Protein AF-A0A6N9D5P0-F1 (afdb_monomer)

Structure (mmCIF, N/CA/C/O backbone):
data_AF-A0A6N9D5P0-F1
#
_entry.id   AF-A0A6N9D5P0-F1
#
loop_
_atom_site.group_PDB
_atom_site.id
_atom_site.type_symbol
_atom_site.label_atom_id
_atom_site.label_alt_id
_atom_site.label_comp_id
_atom_site.label_asym_id
_atom_site.label_entity_id
_atom_site.label_seq_id
_atom_site.pdbx_PDB_ins_code
_atom_site.Cartn_x
_atom_site.Cartn_y
_atom_site.Cartn_z
_atom_site.occupancy
_atom_site.B_iso_or_equiv
_atom_site.auth_seq_id
_atom_site.auth_comp_id
_atom_site.auth_asym_id
_atom_site.auth_atom_id
_atom_site.pdbx_PDB_model_num
ATOM 1 N N . MET A 1 1 ? -10.950 -8.217 -14.814 1.00 35.88 1 MET A N 1
ATOM 2 C CA . MET A 1 1 ? -9.699 -8.219 -14.017 1.00 35.88 1 MET A CA 1
ATOM 3 C C . MET A 1 1 ? -10.069 -8.417 -12.557 1.00 35.88 1 MET A C 1
ATOM 5 O O . MET A 1 1 ? -10.963 -7.719 -12.103 1.00 35.88 1 MET A O 1
ATOM 9 N N . LYS A 1 2 ? -9.447 -9.357 -11.831 1.00 40.62 2 LYS A N 1
ATOM 10 C CA . LYS A 1 2 ? -9.648 -9.465 -10.375 1.00 40.62 2 LYS A CA 1
ATOM 11 C C . LYS A 1 2 ? -8.934 -8.283 -9.709 1.00 40.62 2 LYS A C 1
ATOM 13 O O . LYS A 1 2 ? -7.711 -8.302 -9.600 1.00 40.62 2 LYS A O 1
ATOM 18 N N . SER A 1 3 ? -9.686 -7.248 -9.340 1.00 51.69 3 SER A N 1
ATOM 19 C CA . SER A 1 3 ? -9.206 -6.036 -8.652 1.00 51.69 3 SER A CA 1
ATOM 20 C C . SER A 1 3 ? -8.626 -6.316 -7.258 1.00 51.69 3 SER A C 1
ATOM 22 O O . SER A 1 3 ? -7.893 -5.494 -6.725 1.00 51.69 3 SER A O 1
ATOM 24 N N . GLU A 1 4 ? -8.870 -7.507 -6.711 1.00 59.78 4 GLU A N 1
ATOM 25 C CA . GLU A 1 4 ? -8.494 -7.960 -5.361 1.00 59.78 4 GLU A CA 1
ATOM 26 C C . GLU A 1 4 ? -6.979 -8.078 -5.096 1.00 59.78 4 GLU A C 1
ATOM 28 O O . GLU A 1 4 ? -6.575 -8.457 -4.001 1.00 59.78 4 GLU A O 1
ATOM 33 N N . ARG A 1 5 ? -6.118 -7.808 -6.087 1.00 70.38 5 ARG A N 1
ATOM 34 C CA . ARG A 1 5 ? -4.656 -7.964 -5.955 1.00 70.38 5 ARG A CA 1
ATOM 35 C C . ARG A 1 5 ? -3.905 -6.656 -5.744 1.00 70.38 5 ARG A C 1
ATOM 37 O O . ARG A 1 5 ? -2.774 -6.691 -5.262 1.00 70.38 5 ARG A O 1
ATOM 44 N N . TYR A 1 6 ? -4.501 -5.523 -6.103 1.00 86.69 6 TYR A N 1
ATOM 45 C CA . TYR A 1 6 ? -3.844 -4.227 -5.981 1.00 86.69 6 TYR A CA 1
ATOM 46 C C . TYR A 1 6 ? -4.177 -3.605 -4.635 1.00 86.69 6 TYR A C 1
ATOM 48 O O . TYR A 1 6 ? -5.339 -3.456 -4.274 1.00 86.69 6 TYR A O 1
ATOM 56 N N . HIS A 1 7 ? -3.139 -3.254 -3.894 1.00 91.06 7 HIS A N 1
ATOM 57 C CA . HIS A 1 7 ? -3.255 -2.642 -2.585 1.00 91.06 7 HIS A CA 1
ATOM 58 C C . HIS A 1 7 ? -2.065 -1.715 -2.358 1.00 91.06 7 HIS A C 1
ATOM 60 O O . HIS A 1 7 ? -1.028 -1.833 -3.017 1.00 91.06 7 HIS A O 1
ATOM 66 N N . ILE A 1 8 ? -2.236 -0.804 -1.407 1.00 94.19 8 ILE A N 1
ATOM 67 C CA . ILE A 1 8 ? -1.172 0.037 -0.872 1.00 94.19 8 ILE A CA 1
ATOM 68 C C . ILE A 1 8 ? -0.965 -0.425 0.562 1.00 94.19 8 ILE A C 1
ATOM 70 O O . ILE A 1 8 ? -1.874 -0.344 1.389 1.00 94.19 8 ILE A O 1
ATOM 74 N N . THR A 1 9 ? 0.222 -0.940 0.856 1.00 94.56 9 THR A N 1
ATOM 75 C CA . THR A 1 9 ? 0.546 -1.412 2.203 1.00 94.56 9 THR A CA 1
ATOM 76 C C . THR A 1 9 ? 1.024 -0.245 3.050 1.00 94.56 9 THR A C 1
ATOM 78 O O . THR A 1 9 ? 2.163 0.189 2.901 1.00 94.56 9 THR A O 1
ATOM 81 N N . PHE A 1 10 ? 0.181 0.238 3.963 1.00 95.81 10 PHE A N 1
ATOM 82 C CA . PHE A 1 10 ? 0.579 1.245 4.955 1.00 95.81 10 PHE A CA 1
ATOM 83 C C . PHE A 1 10 ? 1.490 0.655 6.034 1.00 95.81 10 PHE A C 1
ATOM 85 O O . PHE A 1 10 ? 2.496 1.256 6.402 1.00 95.81 10 PHE A O 1
ATOM 92 N N . ARG A 1 11 ? 1.165 -0.556 6.503 1.00 95.50 11 ARG A N 1
ATOM 93 C CA . ARG A 1 11 ? 1.957 -1.301 7.480 1.00 95.50 11 ARG A CA 1
ATOM 94 C C . ARG A 1 11 ? 1.768 -2.797 7.274 1.00 95.50 11 ARG A C 1
ATOM 96 O O . ARG A 1 11 ? 0.647 -3.274 7.150 1.00 95.50 11 ARG A O 1
ATOM 103 N N . TYR A 1 12 ? 2.881 -3.521 7.242 1.00 94.06 12 TYR A N 1
ATOM 104 C CA . TYR A 1 12 ? 2.886 -4.970 7.394 1.00 94.06 12 TYR A CA 1
ATOM 105 C C . TYR A 1 12 ? 3.126 -5.307 8.864 1.00 94.06 12 TYR A C 1
ATOM 107 O O . TYR A 1 12 ? 4.040 -4.742 9.480 1.00 94.06 12 TYR A O 1
ATOM 115 N N . PHE A 1 13 ? 2.304 -6.205 9.387 1.00 92.38 13 PHE A N 1
ATOM 116 C CA . PHE A 1 13 ? 2.451 -6.821 10.695 1.00 92.38 13 PHE A CA 1
ATOM 117 C C . PHE A 1 13 ? 2.834 -8.286 10.464 1.00 92.38 13 PHE A C 1
ATOM 119 O O . PHE A 1 13 ? 2.289 -8.912 9.554 1.00 92.38 13 PHE A O 1
ATOM 126 N N . ASP A 1 14 ? 3.792 -8.797 11.238 1.00 91.00 14 ASP A N 1
ATOM 127 C CA . ASP A 1 14 ? 4.122 -10.225 11.253 1.00 91.00 14 ASP A CA 1
ATOM 128 C C . ASP A 1 14 ? 2.965 -11.031 11.885 1.00 91.00 14 ASP A C 1
ATOM 130 O O . ASP A 1 14 ? 1.837 -10.546 11.998 1.00 91.00 14 ASP A O 1
ATOM 134 N N . GLU A 1 15 ? 3.214 -12.275 12.285 1.00 90.88 15 GLU A N 1
ATOM 135 C CA . GLU A 1 15 ? 2.228 -13.054 13.033 1.00 90.88 15 GLU A CA 1
ATOM 136 C C . GLU A 1 15 ? 1.865 -12.343 14.343 1.00 90.88 15 GLU A C 1
ATOM 138 O O . GLU A 1 15 ? 2.738 -11.989 15.134 1.00 90.88 15 GLU A O 1
ATOM 143 N N . LEU A 1 16 ? 0.565 -12.120 14.547 1.00 90.88 16 LEU A N 1
ATOM 144 C CA . LEU A 1 16 ? 0.022 -11.441 15.719 1.00 90.88 16 LEU A CA 1
ATOM 145 C C . LEU A 1 16 ? -0.638 -12.454 16.648 1.00 90.88 16 LEU A C 1
ATOM 147 O O . LEU A 1 16 ? -1.420 -13.300 16.205 1.00 90.88 16 LEU A O 1
ATOM 151 N N . ASN A 1 17 ? -0.402 -12.318 17.949 1.00 90.88 17 ASN A N 1
ATOM 152 C CA . ASN A 1 17 ? -1.243 -12.962 18.952 1.00 90.88 17 ASN A CA 1
ATOM 153 C C . ASN A 1 17 ? -2.561 -12.184 19.159 1.00 90.88 17 ASN A C 1
ATOM 155 O O . AS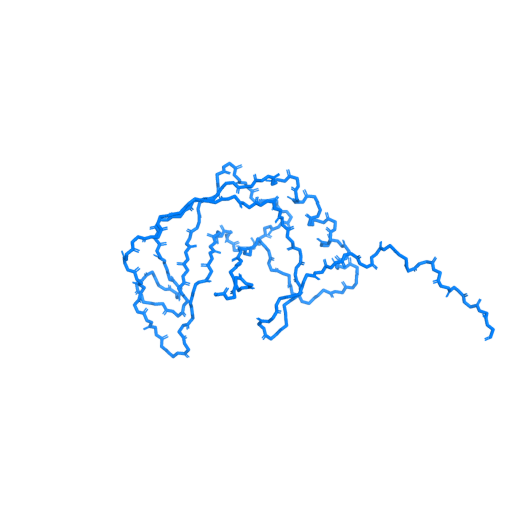N A 1 17 ? -2.767 -11.098 18.616 1.00 90.88 17 ASN A O 1
ATOM 159 N N . ALA A 1 18 ? -3.477 -12.732 19.964 1.00 85.25 18 ALA A N 1
ATOM 160 C CA . ALA A 1 18 ? -4.801 -12.138 20.167 1.00 85.25 18 ALA A CA 1
ATOM 161 C C . ALA A 1 18 ? -4.772 -10.720 20.778 1.00 85.25 18 ALA A C 1
ATOM 163 O O . ALA A 1 18 ? -5.568 -9.870 20.381 1.00 85.25 18 ALA A O 1
ATOM 164 N N . GLY A 1 19 ? -3.856 -10.448 21.714 1.00 88.00 19 GLY A N 1
ATOM 165 C CA . GLY A 1 19 ? -3.724 -9.124 22.331 1.00 88.00 19 GLY A CA 1
ATOM 166 C C . GLY A 1 19 ? -3.158 -8.085 21.360 1.00 88.00 19 GLY A C 1
ATOM 167 O O . GLY A 1 19 ? -3.647 -6.956 21.280 1.00 88.00 19 GLY A O 1
ATOM 168 N N . GLU A 1 20 ? -2.173 -8.486 20.558 1.00 92.69 20 GLU A N 1
ATOM 169 C CA . GLU A 1 20 ? -1.603 -7.633 19.512 1.00 92.69 20 GLU A CA 1
ATOM 170 C C . GLU A 1 20 ? -2.622 -7.345 18.406 1.00 92.69 20 GLU A C 1
ATOM 172 O O . GLU A 1 20 ? -2.732 -6.206 17.956 1.00 92.69 20 GLU A O 1
ATOM 177 N N . LEU A 1 21 ? -3.423 -8.342 18.013 1.00 92.19 21 LEU A N 1
ATOM 178 C CA . LEU A 1 21 ? -4.484 -8.169 17.023 1.00 92.19 21 LEU A CA 1
ATOM 179 C C . LEU A 1 21 ? -5.503 -7.109 17.459 1.00 92.19 21 LEU A C 1
ATOM 181 O O . LEU A 1 21 ? -5.855 -6.252 16.652 1.00 92.19 21 LEU A O 1
ATOM 185 N N . SER A 1 22 ? -5.932 -7.130 18.725 1.00 89.88 22 SER A N 1
ATOM 186 C CA . SER A 1 22 ? -6.830 -6.100 19.269 1.00 89.88 22 SER A CA 1
ATOM 187 C C . SER A 1 22 ? -6.213 -4.705 19.160 1.00 89.88 22 SER A C 1
ATOM 189 O O . SER A 1 22 ? -6.866 -3.771 18.714 1.00 89.88 22 SER A O 1
ATOM 191 N N . THR A 1 23 ? -4.926 -4.576 19.486 1.00 92.62 23 THR A N 1
ATOM 192 C CA . THR A 1 23 ? -4.213 -3.291 19.404 1.00 92.62 23 THR A CA 1
ATOM 193 C C . THR A 1 23 ? -4.134 -2.777 17.962 1.00 92.62 23 THR A C 1
ATOM 195 O O . THR A 1 23 ? -4.266 -1.580 17.707 1.00 92.62 23 THR A O 1
ATOM 198 N N . VAL A 1 24 ? -3.925 -3.676 16.996 1.00 94.06 24 VAL A N 1
ATOM 199 C CA . VAL A 1 24 ? -3.865 -3.331 15.568 1.00 94.06 24 VAL A CA 1
ATOM 200 C C . VAL A 1 24 ? -5.242 -2.958 15.011 1.00 94.06 24 VAL A C 1
ATOM 202 O O . VAL A 1 24 ? -5.319 -2.084 14.143 1.00 94.06 24 VAL A O 1
ATOM 205 N N . LEU A 1 25 ? -6.321 -3.568 15.505 1.00 92.69 25 LEU A N 1
ATOM 206 C CA . LEU A 1 25 ? -7.690 -3.178 15.155 1.00 92.69 25 LEU A CA 1
ATOM 207 C C . LEU A 1 25 ? -7.973 -1.741 15.603 1.00 92.69 25 LEU A C 1
ATOM 209 O O . LEU A 1 25 ? -8.253 -0.903 14.747 1.00 92.69 25 LEU A O 1
ATOM 213 N N . ASP A 1 26 ? -7.746 -1.419 16.879 1.00 92.00 26 ASP A N 1
ATOM 214 C CA . ASP A 1 26 ? -7.923 -0.059 17.411 1.00 92.00 26 ASP A CA 1
ATOM 215 C C . ASP A 1 26 ? -7.075 0.973 16.647 1.00 92.00 26 ASP A C 1
ATOM 217 O O . ASP A 1 26 ? -7.499 2.100 16.375 1.00 92.00 26 ASP A O 1
ATOM 221 N N . LEU A 1 27 ? -5.842 0.601 16.283 1.00 93.88 27 LEU A N 1
ATOM 222 C CA . LEU A 1 27 ? -4.967 1.449 15.47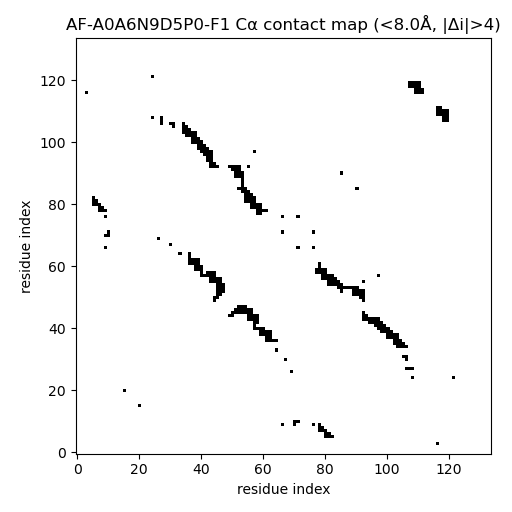6 1.00 93.88 27 LEU A CA 1
ATOM 223 C C . LEU A 1 27 ? -5.527 1.669 14.064 1.00 93.88 27 LEU A C 1
ATOM 225 O O . LEU A 1 27 ? -5.417 2.771 13.529 1.00 93.88 27 LEU A O 1
ATOM 229 N N . THR A 1 28 ? -6.133 0.644 13.463 1.00 94.12 28 THR A N 1
ATOM 230 C CA . THR A 1 28 ? -6.758 0.731 12.136 1.00 94.12 28 THR A CA 1
ATOM 231 C C . THR A 1 28 ? -7.958 1.674 12.161 1.00 94.12 28 THR A C 1
ATOM 233 O O . THR A 1 28 ? -8.092 2.501 11.259 1.00 94.12 28 THR A O 1
ATOM 236 N N . GLU A 1 29 ? -8.785 1.611 13.206 1.00 92.62 29 GLU A N 1
ATOM 237 C CA . GLU A 1 29 ? -9.915 2.528 13.392 1.00 92.62 29 GLU A CA 1
ATOM 238 C C . GLU A 1 29 ? -9.454 3.976 13.558 1.00 92.62 29 GLU A C 1
ATOM 240 O O . GLU A 1 29 ? -9.939 4.873 12.871 1.00 92.62 29 GLU A O 1
ATOM 245 N N . LYS A 1 30 ? -8.450 4.216 14.410 1.00 93.12 30 LYS A N 1
ATOM 246 C CA . LYS A 1 30 ? -7.868 5.557 14.581 1.00 93.12 30 LYS A CA 1
ATOM 247 C C . LYS A 1 30 ? -7.276 6.085 13.281 1.00 93.12 30 LYS A C 1
ATOM 249 O O . LYS A 1 30 ? -7.446 7.262 12.964 1.00 93.12 30 LYS A O 1
ATOM 254 N N . PHE A 1 31 ? -6.596 5.223 12.526 1.00 94.81 31 PHE A N 1
ATOM 255 C CA . PHE A 1 31 ? -6.000 5.581 11.245 1.00 94.81 31 PHE A CA 1
ATOM 256 C C . PHE A 1 31 ? -7.053 5.940 10.189 1.00 94.81 31 PHE A C 1
ATOM 258 O O . PHE A 1 31 ? -6.793 6.801 9.350 1.00 94.81 31 PHE A O 1
ATOM 265 N N . ALA A 1 32 ? -8.256 5.360 10.261 1.00 94.38 32 ALA A N 1
ATOM 266 C CA . ALA A 1 32 ? -9.351 5.677 9.346 1.00 94.38 32 ALA A CA 1
ATOM 267 C C . ALA A 1 32 ? -9.763 7.160 9.372 1.00 94.38 32 ALA A C 1
ATOM 269 O O . ALA A 1 32 ? -10.233 7.665 8.359 1.00 94.38 32 ALA A O 1
ATOM 270 N N . ASN A 1 33 ? -9.496 7.887 10.463 1.00 93.81 33 ASN A N 1
ATOM 271 C CA . ASN A 1 33 ? -9.767 9.327 10.563 1.00 93.81 33 ASN A CA 1
ATOM 272 C C . ASN A 1 33 ? -8.892 10.202 9.644 1.00 93.81 33 ASN A C 1
ATOM 274 O O . ASN A 1 33 ? -9.165 11.389 9.503 1.00 93.81 33 ASN A O 1
ATOM 278 N N . GLN A 1 34 ? -7.833 9.653 9.039 1.00 94.50 34 GLN A N 1
ATOM 279 C CA . GLN A 1 34 ? -7.002 10.371 8.059 1.00 94.50 34 GLN A CA 1
ATOM 280 C C . GLN A 1 34 ? -7.489 10.214 6.615 1.00 94.50 34 GLN A C 1
ATOM 282 O O . GLN A 1 34 ? -6.816 10.654 5.685 1.00 94.50 34 GLN A O 1
ATOM 287 N N . PHE A 1 35 ? -8.621 9.543 6.419 1.00 95.06 35 PHE A N 1
ATOM 288 C CA . PHE A 1 35 ? -9.211 9.299 5.114 1.00 95.06 35 PHE A CA 1
ATOM 289 C C . PHE A 1 35 ? -10.433 10.212 4.928 1.00 95.06 35 PHE A C 1
ATOM 291 O O . PHE A 1 35 ? -11.098 10.548 5.910 1.00 95.06 35 PHE A O 1
ATOM 298 N N . PRO A 1 36 ? -10.750 10.627 3.690 1.00 96.50 36 PRO A N 1
ATOM 299 C CA . PRO A 1 36 ? -10.185 10.160 2.420 1.00 96.50 36 PRO A CA 1
ATOM 300 C C . PRO A 1 36 ? -8.781 10.705 2.097 1.00 96.50 36 PRO A C 1
ATOM 302 O O . PRO A 1 36 ? -8.455 11.837 2.437 1.00 96.50 36 PRO A O 1
ATOM 305 N N . ILE A 1 37 ? -7.965 9.919 1.378 1.00 96.94 37 ILE A N 1
ATOM 306 C CA . ILE A 1 37 ? -6.627 10.330 0.902 1.00 96.94 37 ILE A CA 1
ATOM 307 C C . ILE A 1 37 ? -6.624 10.420 -0.620 1.00 96.94 37 ILE A C 1
ATOM 309 O O . ILE A 1 37 ? -6.871 9.428 -1.315 1.00 96.94 37 ILE A O 1
ATOM 313 N N . ARG A 1 38 ? -6.275 11.590 -1.158 1.00 97.44 38 ARG A N 1
ATOM 314 C CA . ARG A 1 38 ? -6.087 11.770 -2.599 1.00 97.44 38 ARG A CA 1
ATOM 315 C C . ARG A 1 38 ? -4.710 11.261 -3.019 1.00 97.44 38 ARG A C 1
ATOM 317 O O . ARG A 1 38 ? -3.692 11.593 -2.419 1.00 97.44 38 ARG A O 1
ATOM 324 N N . CYS A 1 39 ? -4.699 10.440 -4.061 1.00 96.75 39 CYS A N 1
ATOM 325 C CA . CYS A 1 39 ? -3.510 9.786 -4.583 1.00 96.75 39 CYS A CA 1
ATOM 326 C C . CYS A 1 39 ? -3.270 10.191 -6.033 1.00 96.75 39 CYS A C 1
ATOM 328 O O . CYS A 1 39 ? -4.210 10.246 -6.830 1.00 96.75 39 CYS A O 1
ATOM 330 N N . GLN A 1 40 ? -2.003 10.379 -6.388 1.00 96.44 40 GLN A N 1
ATOM 331 C CA . GLN A 1 40 ? -1.557 10.620 -7.755 1.00 96.44 40 GLN A CA 1
ATOM 332 C C . GLN A 1 40 ? -0.415 9.681 -8.137 1.00 96.44 40 GLN A C 1
ATOM 334 O O . GLN A 1 40 ? 0.386 9.271 -7.296 1.00 96.44 40 GLN A O 1
ATOM 339 N N . THR A 1 41 ? -0.317 9.356 -9.422 1.00 94.56 41 THR A N 1
ATOM 340 C CA . THR A 1 41 ? 0.812 8.614 -9.991 1.00 94.56 41 THR A CA 1
ATOM 341 C C . THR A 1 41 ? 1.028 8.964 -11.459 1.00 94.56 41 THR A C 1
ATOM 343 O O . THR A 1 41 ? 0.123 9.492 -12.108 1.00 94.56 41 THR A O 1
ATOM 346 N N . ASN A 1 42 ? 2.241 8.725 -11.963 1.00 93.00 42 ASN A N 1
ATOM 347 C CA . ASN A 1 42 ? 2.660 9.118 -13.308 1.00 93.00 42 ASN A CA 1
ATOM 348 C C . ASN A 1 42 ? 3.566 8.106 -14.032 1.00 93.00 42 ASN A C 1
ATOM 350 O O . ASN A 1 42 ? 3.570 8.095 -15.262 1.00 93.00 42 ASN A O 1
ATOM 354 N N . MET A 1 43 ? 4.318 7.253 -13.331 1.00 94.19 43 MET A N 1
ATOM 355 C CA . MET A 1 43 ? 5.285 6.345 -13.958 1.00 94.19 43 MET A CA 1
ATOM 356 C C . MET A 1 43 ? 5.414 5.008 -13.235 1.00 94.19 43 MET A C 1
ATOM 358 O O . MET A 1 43 ? 5.159 4.892 -12.037 1.00 94.19 43 MET A O 1
ATOM 362 N N . TYR A 1 44 ? 5.872 4.000 -13.971 1.00 95.81 44 TYR A N 1
ATOM 363 C CA . TYR A 1 44 ? 6.337 2.756 -13.376 1.00 95.81 44 TYR A CA 1
ATOM 364 C C . TYR A 1 44 ? 7.732 2.937 -12.778 1.00 95.81 44 TYR A C 1
ATOM 366 O O . TYR A 1 44 ? 8.550 3.724 -13.248 1.00 95.81 44 TYR A O 1
ATOM 374 N N . SER A 1 45 ? 8.020 2.151 -11.751 1.00 95.69 45 SER A N 1
ATOM 375 C CA . SER A 1 45 ? 9.356 1.982 -11.195 1.00 95.69 45 SER A CA 1
ATOM 376 C C . SER A 1 45 ? 9.582 0.508 -10.872 1.00 95.69 45 SER A C 1
ATOM 378 O O . SER A 1 45 ? 8.751 -0.360 -11.167 1.00 95.69 45 SER A O 1
ATOM 380 N N . GLY A 1 46 ? 10.728 0.196 -10.282 1.00 95.19 46 GLY A N 1
ATOM 381 C CA . GLY A 1 46 ? 11.127 -1.175 -10.058 1.00 95.19 46 GLY A CA 1
ATOM 382 C C . GLY A 1 46 ? 12.021 -1.384 -8.851 1.00 95.19 46 GLY A C 1
ATOM 383 O O . GLY A 1 46 ? 12.800 -0.518 -8.460 1.00 95.19 46 GLY A O 1
ATOM 384 N N . PHE A 1 47 ? 11.930 -2.589 -8.290 1.00 93.00 47 PHE A N 1
ATOM 385 C CA . PHE A 1 47 ? 12.824 -3.082 -7.248 1.00 93.00 47 PHE A CA 1
ATOM 386 C C . PHE A 1 47 ? 13.553 -4.358 -7.715 1.00 93.00 47 PHE A C 1
ATOM 388 O O . PHE A 1 47 ? 12.917 -5.265 -8.266 1.00 93.00 47 PHE A O 1
ATOM 395 N N . PRO A 1 48 ? 14.880 -4.488 -7.513 1.00 90.38 48 PRO A N 1
ATOM 396 C CA . PRO A 1 48 ? 15.760 -3.566 -6.785 1.00 90.38 48 PRO A CA 1
ATOM 397 C C . PRO A 1 48 ? 16.285 -2.379 -7.614 1.00 90.38 48 PRO A C 1
ATOM 399 O O . PRO A 1 48 ? 17.047 -1.579 -7.092 1.00 90.38 48 PRO A O 1
ATOM 402 N N . SER A 1 49 ? 15.931 -2.269 -8.897 1.00 93.25 49 SER A N 1
ATOM 403 C CA . SER A 1 49 ? 16.353 -1.166 -9.769 1.00 93.25 49 SER A CA 1
ATOM 404 C C . SER A 1 49 ? 15.166 -0.640 -10.568 1.00 93.25 49 SER A C 1
ATOM 406 O O . SER A 1 49 ? 14.324 -1.424 -11.005 1.00 93.25 49 SER A O 1
ATOM 408 N N . SER A 1 50 ? 15.149 0.674 -10.797 1.00 92.19 50 SER A N 1
ATOM 409 C CA . SER A 1 50 ? 14.111 1.391 -11.545 1.00 92.19 50 SER A CA 1
ATOM 410 C C . SER A 1 50 ? 14.051 1.047 -13.034 1.00 92.19 50 SER A C 1
ATOM 412 O O . SER A 1 50 ? 13.037 1.311 -13.665 1.00 92.19 50 SER A O 1
ATOM 414 N N . GLN A 1 51 ? 15.103 0.447 -13.602 1.00 92.31 51 GLN A N 1
ATOM 415 C CA . GLN A 1 51 ? 15.153 0.084 -15.025 1.00 92.31 51 GLN A CA 1
ATOM 416 C C . GLN A 1 51 ? 15.049 -1.422 -15.252 1.00 92.31 51 GLN A C 1
ATOM 418 O O . GLN A 1 51 ? 14.392 -1.859 -16.194 1.00 92.31 51 GLN A O 1
ATOM 423 N N . ARG A 1 52 ? 15.691 -2.229 -14.395 1.00 94.94 52 ARG A N 1
ATOM 424 C CA . ARG A 1 52 ? 15.649 -3.695 -14.467 1.00 94.94 52 ARG A CA 1
ATOM 425 C C . ARG A 1 52 ? 15.277 -4.289 -13.119 1.00 94.94 52 ARG A C 1
ATOM 427 O O . ARG A 1 52 ? 16.104 -4.355 -12.210 1.00 94.94 52 ARG A O 1
ATOM 434 N N . ALA A 1 53 ? 14.053 -4.782 -13.005 1.00 96.06 53 ALA A N 1
ATOM 435 C CA . ALA A 1 53 ? 13.432 -5.100 -11.730 1.00 96.06 53 ALA A CA 1
ATOM 436 C C . ALA A 1 53 ? 12.931 -6.541 -11.647 1.00 96.06 53 ALA A C 1
ATOM 438 O O . ALA A 1 53 ? 12.613 -7.169 -12.655 1.00 96.06 53 ALA A O 1
ATOM 439 N N . ARG A 1 54 ? 12.833 -7.063 -10.421 1.00 96.00 54 ARG A N 1
ATOM 440 C CA . ARG A 1 54 ? 12.030 -8.260 -10.128 1.00 96.00 54 ARG A CA 1
ATOM 441 C C . ARG A 1 54 ? 10.598 -7.910 -9.751 1.00 96.00 54 ARG A C 1
ATOM 443 O O . ARG A 1 54 ? 9.713 -8.730 -9.948 1.00 96.00 54 ARG A O 1
ATOM 450 N N . VAL A 1 55 ? 10.380 -6.720 -9.202 1.00 95.06 55 VAL A N 1
ATOM 451 C CA . VAL A 1 55 ? 9.059 -6.214 -8.829 1.00 95.06 55 VAL A CA 1
ATOM 452 C C . VAL A 1 55 ? 8.830 -4.921 -9.585 1.00 95.06 55 VAL A C 1
ATOM 454 O O . VAL A 1 55 ? 9.659 -4.020 -9.489 1.00 95.06 55 VAL A O 1
ATOM 457 N N . ILE A 1 56 ? 7.735 -4.843 -10.331 1.00 95.56 56 ILE A N 1
ATOM 458 C CA . ILE A 1 56 ? 7.299 -3.619 -10.999 1.00 95.56 56 ILE A CA 1
ATOM 459 C C . ILE A 1 56 ? 6.276 -2.960 -10.089 1.00 95.56 56 ILE A C 1
ATOM 461 O O . ILE A 1 56 ? 5.296 -3.591 -9.682 1.00 95.56 56 ILE A O 1
ATOM 465 N N . ILE A 1 57 ? 6.516 -1.695 -9.777 1.00 95.50 57 ILE A N 1
ATOM 466 C CA . ILE A 1 57 ? 5.670 -0.904 -8.895 1.00 95.50 57 ILE A CA 1
ATOM 467 C C . ILE A 1 57 ? 5.187 0.350 -9.612 1.00 95.50 57 ILE A C 1
ATOM 469 O O . ILE A 1 57 ? 5.795 0.808 -10.578 1.00 95.50 57 ILE A O 1
ATOM 473 N N . VAL A 1 58 ? 4.113 0.919 -9.091 1.00 95.69 58 VAL A N 1
ATOM 474 C CA . VAL A 1 58 ? 3.606 2.241 -9.434 1.00 95.69 58 VAL A CA 1
ATOM 475 C C . VAL A 1 58 ? 3.712 3.081 -8.161 1.00 95.69 58 VAL A C 1
ATOM 477 O O . VAL A 1 58 ? 2.904 2.883 -7.248 1.00 95.69 58 VAL A O 1
ATOM 480 N N . PRO A 1 59 ? 4.750 3.928 -8.026 1.00 95.94 59 PRO A N 1
ATOM 481 C CA . PRO A 1 59 ? 4.884 4.841 -6.898 1.00 95.94 59 PRO A CA 1
ATOM 482 C C . PRO A 1 59 ? 3.719 5.824 -6.862 1.00 95.94 59 PRO A C 1
ATOM 484 O O . PRO A 1 59 ? 3.203 6.224 -7.909 1.00 95.94 59 PRO A O 1
ATOM 487 N N . LEU A 1 60 ? 3.321 6.218 -5.660 1.00 96.38 60 LEU A N 1
ATOM 488 C CA . LEU A 1 60 ? 2.218 7.143 -5.446 1.00 96.38 60 LEU A CA 1
ATOM 489 C C . LEU A 1 60 ? 2.704 8.400 -4.730 1.00 96.38 60 LEU A C 1
ATOM 491 O O . LEU A 1 60 ? 3.607 8.351 -3.898 1.00 96.38 60 LEU A O 1
ATOM 495 N N . VAL A 1 61 ? 2.046 9.514 -5.013 1.00 95.94 61 VAL A N 1
ATOM 496 C CA . VAL A 1 61 ? 2.066 10.716 -4.182 1.00 95.94 61 VAL A CA 1
ATOM 497 C C . VAL A 1 61 ? 0.734 10.762 -3.447 1.00 95.94 61 VAL A C 1
ATOM 499 O O . VAL A 1 61 ? -0.317 10.691 -4.082 1.00 95.94 61 VAL A O 1
ATOM 502 N N . LEU A 1 62 ? 0.783 10.828 -2.118 1.00 95.69 62 LEU A N 1
ATOM 503 C CA . LEU A 1 62 ? -0.394 10.986 -1.265 1.00 95.69 62 LEU A CA 1
ATOM 504 C C . LEU A 1 62 ? -0.480 12.462 -0.868 1.00 95.69 62 LEU A C 1
ATOM 506 O O . LEU A 1 62 ? 0.426 12.966 -0.203 1.00 95.69 62 LEU A O 1
ATOM 510 N N . GLU A 1 63 ? -1.514 13.162 -1.321 1.00 94.12 63 GLU A N 1
ATOM 511 C CA . GLU A 1 63 ? -1.677 14.593 -1.053 1.00 94.12 63 GLU A CA 1
ATOM 512 C C . GLU A 1 63 ? -2.033 14.829 0.416 1.00 94.12 63 GLU A C 1
ATOM 514 O O . GLU A 1 63 ? -2.866 14.117 0.974 1.00 94.12 63 GLU A O 1
ATOM 519 N N . GLU A 1 64 ? -1.375 15.816 1.034 1.00 90.81 64 GLU A N 1
ATOM 520 C CA . GLU A 1 64 ? -1.613 16.253 2.422 1.00 90.81 64 GLU A CA 1
ATOM 521 C C . GLU A 1 64 ? -1.552 15.125 3.475 1.00 90.81 64 GLU A C 1
ATOM 523 O O . GLU A 1 64 ? -2.070 15.251 4.581 1.00 90.81 64 GLU A O 1
ATOM 528 N N . PHE A 1 65 ? -0.869 14.020 3.162 1.00 94.19 65 PHE A N 1
ATOM 529 C CA . PHE A 1 65 ? -0.813 12.841 4.018 1.00 94.19 65 PHE A CA 1
ATOM 530 C C . PHE A 1 65 ? 0.533 12.696 4.728 1.00 94.19 65 PHE A C 1
ATOM 532 O O . PHE A 1 65 ? 1.605 12.832 4.135 1.00 94.19 65 PHE A O 1
ATOM 539 N N . SER A 1 66 ? 0.486 12.319 6.004 1.00 91.62 66 SER A N 1
ATOM 540 C CA . SER A 1 66 ? 1.658 11.915 6.778 1.00 91.62 66 SER A CA 1
ATOM 541 C C . SER A 1 66 ? 1.363 10.640 7.548 1.00 91.62 66 SER A C 1
ATOM 543 O O . SER A 1 66 ? 0.443 10.604 8.357 1.00 91.62 66 SER A O 1
ATOM 545 N N . LEU A 1 67 ? 2.190 9.607 7.352 1.00 93.81 67 LEU A N 1
ATOM 546 C CA . LEU A 1 67 ? 2.011 8.338 8.055 1.00 93.81 67 LEU A CA 1
ATOM 547 C C . LEU A 1 67 ? 2.135 8.556 9.583 1.00 93.81 67 LEU A C 1
ATOM 549 O O . LEU A 1 67 ? 3.188 9.063 10.016 1.00 93.81 67 LEU A O 1
ATOM 553 N N . PRO A 1 68 ? 1.122 8.161 10.387 1.00 93.31 68 PRO A N 1
ATOM 554 C CA . PRO A 1 68 ? 1.179 8.190 11.850 1.00 93.31 68 PRO A CA 1
ATOM 555 C C . PRO A 1 68 ? 2.431 7.505 12.388 1.00 93.31 68 PRO A C 1
ATOM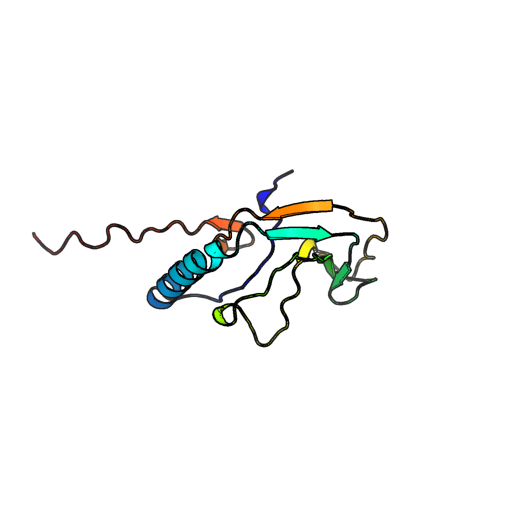 557 O O . PRO A 1 68 ? 2.903 6.528 11.800 1.00 93.31 68 PRO A O 1
ATOM 560 N N . SER A 1 69 ? 2.980 7.997 13.498 1.00 93.88 69 SER A N 1
ATOM 561 C CA . SER A 1 69 ? 4.206 7.448 14.091 1.00 93.88 69 SER A CA 1
ATOM 562 C C . SER A 1 69 ? 4.049 5.980 14.489 1.00 93.88 69 SER A C 1
ATOM 564 O O . SER A 1 69 ? 4.988 5.206 14.322 1.00 93.88 69 SER A O 1
ATOM 566 N N . GLU A 1 70 ? 2.856 5.583 14.919 1.00 93.31 70 GLU A N 1
ATOM 567 C CA . GLU A 1 70 ? 2.482 4.226 15.320 1.00 93.31 70 GLU A CA 1
ATOM 568 C C . GLU A 1 70 ? 2.555 3.221 14.160 1.00 93.31 70 GLU A C 1
ATOM 570 O O . GLU A 1 70 ? 2.781 2.030 14.372 1.00 93.31 70 GLU A O 1
ATOM 575 N N . LEU A 1 71 ? 2.407 3.694 12.917 1.00 93.00 71 LEU A N 1
ATOM 576 C CA . LEU A 1 71 ? 2.490 2.870 11.708 1.00 93.00 71 LEU A CA 1
ATOM 577 C C . LEU A 1 71 ? 3.888 2.872 11.075 1.00 93.00 71 LEU A C 1
ATOM 579 O O . LEU A 1 71 ? 4.134 2.128 10.123 1.00 93.00 71 LEU A O 1
ATOM 583 N N . ARG A 1 72 ? 4.826 3.685 11.577 1.00 93.81 72 ARG A N 1
ATOM 584 C CA . ARG A 1 72 ? 6.176 3.780 11.004 1.00 93.81 72 ARG A CA 1
ATOM 585 C C . ARG A 1 72 ? 7.018 2.550 11.330 1.00 93.81 72 ARG A C 1
ATOM 587 O O . ARG A 1 72 ? 6.835 1.855 12.325 1.00 93.81 72 ARG A O 1
ATOM 594 N N . THR A 1 73 ? 8.000 2.302 10.468 1.00 91.44 73 THR A N 1
ATOM 595 C CA . THR A 1 73 ? 9.026 1.270 10.665 1.00 91.44 73 THR A CA 1
ATOM 596 C C . THR A 1 73 ? 10.415 1.898 10.583 1.00 91.44 73 THR A C 1
ATOM 598 O O . THR A 1 73 ? 10.549 3.080 10.276 1.00 91.44 73 THR A O 1
ATOM 601 N N . LYS A 1 74 ? 11.473 1.101 10.792 1.00 92.19 74 LYS A N 1
ATOM 602 C CA . LYS A 1 74 ? 12.854 1.546 10.528 1.00 92.19 74 LYS A CA 1
ATOM 603 C C . LYS A 1 74 ? 13.092 1.899 9.053 1.00 92.19 74 LYS A C 1
ATOM 605 O O . LYS A 1 74 ? 14.012 2.652 8.753 1.00 92.19 74 LYS A O 1
ATOM 610 N N . LYS A 1 75 ? 12.303 1.332 8.133 1.00 89.75 75 LYS A N 1
ATOM 611 C CA . LYS A 1 75 ? 12.360 1.657 6.705 1.00 89.75 75 LYS A CA 1
ATOM 612 C C . LYS A 1 75 ? 11.415 2.825 6.402 1.00 89.75 75 LYS A C 1
ATOM 614 O O . LYS A 1 75 ? 10.286 2.809 6.901 1.00 89.75 75 LYS A O 1
ATOM 619 N N . PRO A 1 76 ? 11.835 3.790 5.562 1.00 91.12 76 PRO A N 1
ATOM 620 C CA . PRO A 1 76 ? 10.955 4.851 5.093 1.00 91.12 76 PRO A CA 1
ATOM 621 C C . PRO A 1 76 ? 9.702 4.285 4.424 1.00 91.12 76 PRO A C 1
ATOM 623 O O . PRO A 1 76 ? 9.773 3.304 3.678 1.00 91.12 76 PRO A O 1
ATOM 626 N N . PHE A 1 77 ? 8.561 4.918 4.680 1.00 94.00 77 PHE A N 1
ATOM 627 C CA . PHE A 1 77 ? 7.326 4.602 3.980 1.00 94.00 77 PHE A CA 1
ATOM 628 C C . PHE A 1 77 ? 7.392 5.154 2.556 1.00 94.00 77 PHE A C 1
ATOM 630 O O . PHE A 1 77 ? 7.543 6.356 2.357 1.00 94.00 77 PHE A O 1
ATOM 637 N N . VAL A 1 78 ? 7.283 4.260 1.576 1.00 93.12 78 VAL A N 1
ATOM 638 C CA . VAL A 1 78 ? 7.218 4.607 0.156 1.00 93.12 78 VAL A CA 1
ATOM 639 C C . VAL A 1 78 ? 5.900 4.050 -0.375 1.00 93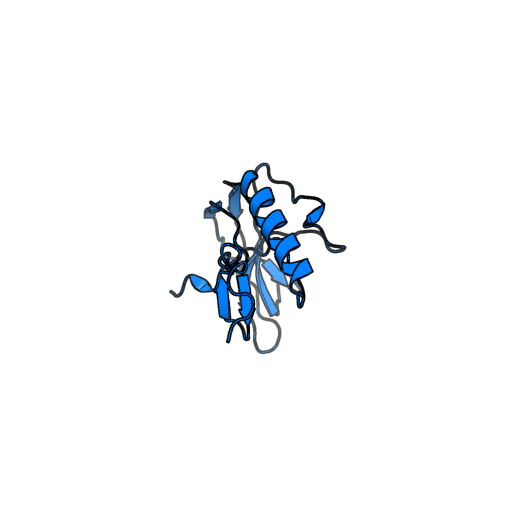.12 78 VAL A C 1
ATOM 641 O O . VAL A 1 78 ? 5.821 2.839 -0.605 1.00 93.12 78 VAL A O 1
ATOM 644 N N . PRO A 1 79 ? 4.849 4.872 -0.526 1.00 95.75 79 PRO A N 1
ATOM 645 C CA . PRO A 1 79 ? 3.558 4.396 -1.000 1.00 95.75 79 PRO A CA 1
ATOM 646 C C . PRO A 1 79 ? 3.670 3.972 -2.463 1.00 95.75 79 PRO A C 1
ATOM 648 O O . PRO A 1 79 ? 4.155 4.710 -3.322 1.00 95.75 79 PRO A O 1
ATOM 651 N N . HIS A 1 80 ? 3.244 2.749 -2.746 1.00 96.06 80 HIS A N 1
ATOM 652 C CA . HIS A 1 80 ? 3.260 2.192 -4.088 1.00 96.06 80 HIS A CA 1
ATOM 653 C C . HIS A 1 80 ? 2.219 1.085 -4.220 1.00 96.06 80 HIS A C 1
ATOM 655 O O . HIS A 1 80 ? 1.850 0.443 -3.236 1.00 96.06 80 HIS A O 1
ATOM 661 N N . VAL A 1 81 ? 1.799 0.828 -5.456 1.00 94.75 81 VAL A N 1
ATOM 662 C CA . VAL A 1 81 ? 1.065 -0.384 -5.831 1.00 94.75 81 VAL A CA 1
ATOM 663 C C . VAL A 1 81 ? 2.026 -1.312 -6.551 1.00 94.75 81 VAL A C 1
ATOM 665 O O . VAL A 1 81 ? 2.687 -0.906 -7.507 1.00 94.75 81 VAL A O 1
ATOM 668 N N . THR A 1 82 ? 2.102 -2.571 -6.132 1.00 93.62 82 THR A N 1
ATOM 669 C CA . THR A 1 82 ? 2.819 -3.571 -6.927 1.00 93.62 82 THR A CA 1
ATOM 670 C C . THR A 1 82 ? 1.940 -4.052 -8.073 1.00 93.62 82 THR A C 1
ATOM 672 O O . THR A 1 82 ? 0.823 -4.514 -7.853 1.00 93.62 82 THR A O 1
ATOM 675 N N . VAL A 1 83 ? 2.454 -3.964 -9.300 1.00 92.56 83 VAL A N 1
ATOM 676 C CA . VAL A 1 83 ? 1.706 -4.307 -10.519 1.00 92.56 83 VAL A CA 1
ATOM 677 C C . VAL A 1 83 ? 2.218 -5.557 -11.224 1.00 92.56 83 VAL A C 1
ATOM 679 O O . VAL A 1 83 ? 1.509 -6.125 -12.052 1.00 92.56 83 VAL A O 1
ATOM 682 N N . GLY A 1 84 ? 3.417 -6.028 -10.878 1.00 91.25 84 GLY A N 1
ATOM 683 C CA . GLY A 1 84 ? 3.970 -7.241 -11.465 1.00 91.25 84 GLY A CA 1
ATOM 684 C C . GLY A 1 84 ? 5.183 -7.789 -10.726 1.00 91.25 84 GLY A C 1
ATOM 685 O O . GLY A 1 84 ? 5.937 -7.051 -10.095 1.00 91.25 84 GLY A O 1
ATOM 686 N N . TYR A 1 85 ? 5.382 -9.100 -10.861 1.00 91.25 85 TYR A N 1
ATOM 687 C CA . TYR A 1 85 ? 6.537 -9.825 -10.340 1.00 91.25 85 TYR A CA 1
ATOM 688 C C . TYR A 1 85 ? 7.154 -10.679 -11.449 1.00 91.25 85 TYR A C 1
ATOM 690 O O . TYR A 1 85 ? 6.468 -11.494 -12.069 1.00 91.25 85 TYR A O 1
ATOM 698 N N . ALA A 1 86 ? 8.457 -10.537 -11.670 1.00 90.69 86 ALA A N 1
ATOM 699 C CA . ALA A 1 86 ? 9.222 -11.433 -12.522 1.00 90.69 86 ALA A CA 1
ATOM 700 C C . ALA A 1 86 ? 9.590 -12.692 -11.730 1.00 90.69 86 ALA A C 1
ATOM 702 O O . ALA A 1 86 ? 10.317 -12.630 -10.738 1.00 90.69 86 ALA A O 1
ATOM 703 N N . ARG A 1 87 ? 9.096 -13.849 -12.182 1.00 85.75 87 ARG A N 1
ATOM 704 C CA . ARG A 1 87 ? 9.398 -15.148 -11.556 1.00 85.75 87 ARG A CA 1
ATOM 705 C C . ARG A 1 87 ? 10.845 -15.590 -11.777 1.00 85.75 87 ARG A C 1
ATOM 707 O O . ARG A 1 87 ? 11.369 -16.367 -10.989 1.00 85.75 87 ARG A O 1
ATOM 714 N N . GLN A 1 88 ? 11.482 -15.102 -12.839 1.00 88.88 88 GLN A N 1
ATOM 715 C CA . GLN A 1 88 ? 12.848 -15.448 -13.216 1.00 88.88 88 GLN A CA 1
ATOM 716 C C . GLN A 1 88 ? 13.590 -14.190 -13.677 1.00 88.88 88 GLN A C 1
ATOM 718 O O . GLN A 1 88 ? 13.115 -13.464 -14.548 1.00 88.88 88 GLN A O 1
ATOM 723 N N . GLY A 1 89 ? 14.762 -13.935 -13.090 1.00 91.31 89 GLY A N 1
ATOM 724 C CA . GLY A 1 89 ? 15.619 -12.810 -13.468 1.00 91.31 89 GLY A CA 1
ATOM 725 C C . GLY A 1 89 ? 15.014 -11.423 -13.212 1.00 91.31 89 GLY A C 1
ATOM 726 O O . GLY A 1 89 ? 14.081 -11.259 -12.428 1.00 91.31 89 GLY A O 1
ATOM 727 N N . ARG A 1 90 ? 15.608 -10.403 -13.846 1.00 94.69 90 ARG A N 1
ATOM 728 C CA . ARG A 1 90 ? 15.139 -9.007 -13.825 1.00 94.69 90 ARG A CA 1
ATOM 729 C C . ARG A 1 90 ? 14.622 -8.617 -15.207 1.00 94.69 90 ARG A C 1
ATOM 731 O O . ARG A 1 90 ? 15.351 -8.773 -16.193 1.00 94.69 90 ARG A O 1
ATOM 738 N N . VAL A 1 91 ? 13.421 -8.053 -15.251 1.00 94.44 91 VAL A N 1
ATOM 739 C CA . VAL A 1 91 ? 12.755 -7.565 -16.467 1.00 94.44 91 VAL A CA 1
ATOM 740 C C . VAL A 1 91 ? 12.882 -6.054 -16.589 1.00 94.44 91 VAL A C 1
ATOM 742 O O . VAL A 1 91 ? 13.075 -5.365 -15.588 1.00 94.44 91 VAL A O 1
ATOM 745 N N . THR A 1 92 ? 12.781 -5.542 -17.810 1.00 95.94 92 THR A N 1
ATOM 746 C CA . THR A 1 92 ? 12.763 -4.100 -18.062 1.00 95.94 92 THR A CA 1
ATOM 747 C C . THR A 1 92 ? 11.478 -3.488 -17.510 1.00 95.94 92 THR A C 1
ATOM 749 O O . THR A 1 92 ? 10.388 -4.004 -17.755 1.00 95.94 92 THR A O 1
ATOM 752 N N . VAL A 1 93 ? 11.605 -2.396 -16.759 1.00 95.69 93 VAL A N 1
ATOM 753 C CA . VAL A 1 93 ? 10.459 -1.630 -16.260 1.00 95.69 93 VAL A CA 1
ATOM 754 C C . VAL A 1 93 ? 9.845 -0.842 -17.425 1.00 95.69 93 VAL A C 1
ATOM 756 O O . VAL A 1 93 ? 10.594 -0.190 -18.161 1.00 95.69 93 VAL A O 1
ATOM 759 N N . PRO A 1 94 ? 8.515 -0.882 -17.624 1.00 93.50 94 PRO A N 1
ATOM 760 C CA . PRO A 1 94 ? 7.868 -0.115 -18.682 1.00 93.50 94 PRO A CA 1
ATOM 761 C C . PRO A 1 94 ? 8.134 1.390 -18.551 1.00 93.50 94 PRO A C 1
ATOM 763 O O . PRO A 1 94 ? 8.138 1.922 -17.448 1.00 93.50 94 PRO A O 1
ATOM 766 N N . GLN A 1 95 ? 8.342 2.071 -19.679 1.00 91.19 95 GLN A N 1
ATOM 767 C CA . GLN A 1 95 ? 8.642 3.513 -19.712 1.00 91.19 95 GLN A CA 1
ATOM 768 C C . GLN A 1 95 ? 7.443 4.375 -20.136 1.00 91.19 95 GLN A C 1
ATOM 770 O O . GLN A 1 95 ? 7.551 5.595 -20.191 1.00 91.19 95 GLN A O 1
ATOM 775 N N . HIS A 1 96 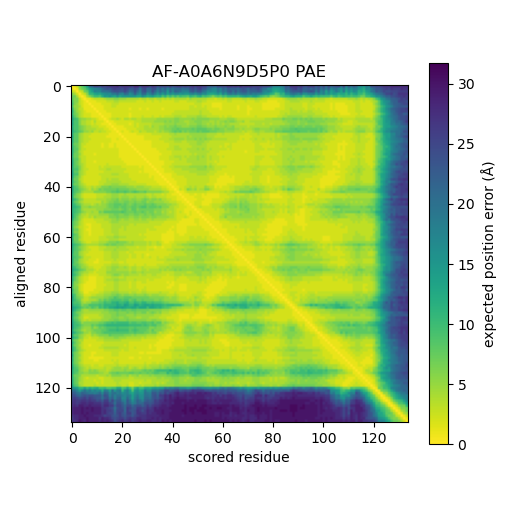? 6.302 3.759 -20.462 1.00 90.06 96 HIS A N 1
ATOM 776 C CA . HIS A 1 96 ? 5.096 4.514 -20.791 1.00 90.06 96 HIS A CA 1
ATOM 777 C C . HIS A 1 96 ? 4.466 5.101 -19.515 1.00 90.06 96 HIS A C 1
ATOM 779 O O . HIS A 1 96 ? 4.554 4.481 -18.450 1.00 90.06 96 HIS A O 1
ATOM 785 N N . PRO A 1 97 ? 3.839 6.285 -19.602 1.00 89.94 97 PRO A N 1
ATOM 786 C CA . PRO A 1 97 ? 3.231 6.930 -18.448 1.00 89.94 97 PRO A CA 1
ATOM 787 C C . PRO A 1 97 ? 2.028 6.137 -17.925 1.00 89.94 97 PRO A C 1
ATOM 789 O O . PRO A 1 97 ? 1.272 5.539 -18.691 1.00 89.94 97 PRO A O 1
ATOM 792 N N . VAL A 1 98 ? 1.830 6.187 -16.609 1.00 88.00 98 VAL A N 1
ATOM 793 C CA . VAL A 1 98 ? 0.644 5.682 -15.901 1.00 88.00 98 VAL A CA 1
ATOM 794 C C . VAL A 1 98 ? 0.032 6.838 -15.117 1.00 88.00 98 VAL A C 1
ATOM 796 O O . VAL A 1 98 ? 0.054 6.877 -13.894 1.00 88.00 98 VAL A O 1
ATOM 799 N N . GLN A 1 99 ? -0.446 7.855 -15.835 1.00 91.44 99 GLN A N 1
ATOM 800 C CA . GLN A 1 99 ? -1.046 9.022 -15.199 1.00 91.44 99 GLN A CA 1
ATOM 801 C C . GLN A 1 99 ? -2.439 8.675 -14.676 1.00 91.44 99 GLN A C 1
ATOM 803 O O . GLN A 1 99 ? -3.344 8.373 -15.450 1.00 91.44 99 GLN A O 1
ATOM 808 N N . SER A 1 100 ? -2.608 8.716 -13.357 1.00 92.19 100 SER A N 1
ATOM 809 C CA . SER A 1 100 ? -3.894 8.454 -12.715 1.00 92.19 100 SER A CA 1
ATOM 810 C C . SER A 1 100 ? -4.007 9.212 -11.400 1.00 92.19 100 SER A C 1
ATOM 812 O O . SER A 1 100 ? -3.024 9.370 -10.674 1.00 92.19 100 SER A O 1
ATOM 814 N N . SER A 1 101 ? -5.232 9.613 -11.069 1.00 95.12 101 SER A N 1
ATOM 815 C CA . SER A 1 101 ? -5.603 10.154 -9.763 1.00 95.12 101 SER A CA 1
ATOM 816 C C . SER A 1 101 ? -6.797 9.392 -9.207 1.00 95.12 101 SER A C 1
ATOM 818 O O . SER A 1 101 ? -7.737 9.112 -9.950 1.00 95.12 101 SER A O 1
ATOM 820 N N . PHE A 1 102 ? -6.778 9.062 -7.922 1.00 94.38 102 PHE A N 1
ATOM 821 C CA . PHE A 1 102 ? -7.869 8.346 -7.260 1.00 94.38 102 PHE A CA 1
ATOM 822 C C . PHE A 1 102 ? -7.925 8.698 -5.773 1.00 94.38 102 PHE A C 1
ATOM 824 O O . PHE A 1 102 ? -7.016 9.337 -5.242 1.00 94.38 102 PHE A O 1
ATOM 831 N N . ILE A 1 103 ? -9.006 8.294 -5.111 1.00 96.06 103 ILE A N 1
ATOM 832 C CA . ILE A 1 103 ? -9.217 8.511 -3.682 1.00 96.06 103 ILE A CA 1
ATOM 833 C C . ILE A 1 103 ? -9.169 7.159 -2.975 1.00 96.06 103 ILE A C 1
ATOM 835 O O . ILE A 1 103 ? -9.759 6.179 -3.432 1.00 96.06 103 ILE A O 1
ATOM 839 N N . LEU A 1 104 ? -8.435 7.102 -1.868 1.00 94.94 104 LEU A N 1
ATOM 840 C CA . LEU A 1 104 ? -8.553 6.023 -0.900 1.00 94.94 104 LEU A CA 1
ATOM 841 C C . LEU A 1 104 ? -9.605 6.427 0.120 1.00 94.94 104 LEU A C 1
ATOM 843 O O . LEU A 1 104 ? -9.435 7.425 0.812 1.00 94.94 104 LEU A O 1
ATOM 847 N N . GLU A 1 105 ? -10.671 5.642 0.208 1.00 94.81 105 GLU A N 1
ATOM 848 C CA . GLU A 1 105 ? -11.828 5.971 1.047 1.00 94.81 105 GLU A CA 1
ATOM 849 C C . GLU A 1 105 ? -11.625 5.585 2.512 1.00 94.81 105 GLU A C 1
ATOM 851 O O . GLU A 1 105 ? -12.081 6.278 3.412 1.00 94.81 105 GLU A O 1
ATOM 856 N N . LYS A 1 106 ? -10.957 4.455 2.765 1.00 94.00 106 LYS A N 1
ATOM 857 C CA . LYS A 1 106 ? -10.695 3.954 4.117 1.00 94.00 106 LYS A CA 1
ATOM 858 C C . LYS A 1 106 ? -9.571 2.916 4.132 1.00 94.00 106 LYS A C 1
ATOM 860 O O . LYS A 1 106 ? -9.403 2.200 3.138 1.00 94.00 106 LYS A O 1
ATOM 865 N N . PRO A 1 107 ? -8.843 2.769 5.250 1.00 94.62 107 PRO A N 1
ATOM 866 C CA . PRO A 1 107 ? -7.928 1.661 5.443 1.00 94.62 107 PRO A CA 1
ATOM 867 C C . PRO A 1 107 ? -8.711 0.400 5.821 1.00 94.62 107 PRO A C 1
ATOM 869 O O . PRO A 1 107 ? -9.829 0.458 6.336 1.00 94.62 107 PRO A O 1
ATOM 872 N N . VAL A 1 108 ? -8.110 -0.759 5.571 1.00 92.88 108 VAL A N 1
ATOM 873 C CA . VAL A 1 108 ? -8.638 -2.053 6.010 1.00 92.88 108 VAL A CA 1
ATOM 874 C C . VAL A 1 108 ? -7.509 -2.907 6.565 1.00 92.88 108 VAL A C 1
ATOM 876 O O . VAL A 1 108 ? -6.398 -2.897 6.030 1.00 92.88 108 VAL A O 1
ATOM 879 N N . LEU A 1 109 ? -7.808 -3.678 7.608 1.00 94.00 109 LEU A N 1
ATOM 880 C CA . LEU A 1 109 ? -6.927 -4.735 8.083 1.00 94.00 109 LEU A CA 1
ATOM 881 C C . LEU A 1 109 ? -7.217 -6.022 7.305 1.00 94.00 109 LEU A C 1
ATOM 883 O O . LEU A 1 109 ? -8.368 -6.447 7.172 1.00 94.00 109 LEU A O 1
ATOM 887 N N . VAL A 1 110 ? -6.165 -6.647 6.782 1.00 91.94 110 VAL A N 1
ATOM 888 C CA . VAL A 1 110 ? -6.262 -7.888 6.008 1.00 91.94 110 VAL A CA 1
ATOM 889 C C . VAL A 1 110 ? -5.335 -8.949 6.577 1.00 91.94 110 VAL A C 1
ATOM 891 O O . VAL A 1 110 ? -4.184 -8.675 6.904 1.00 91.94 110 VAL A O 1
ATOM 894 N N . HIS A 1 111 ? -5.830 -10.179 6.639 1.00 91.06 111 HIS A N 1
ATOM 895 C CA . HIS A 1 111 ? -5.018 -11.368 6.829 1.00 91.06 111 HIS A CA 1
ATOM 896 C C . HIS A 1 111 ? -4.559 -11.870 5.456 1.00 91.06 111 HIS A C 1
ATOM 898 O O . HIS A 1 111 ? -5.383 -12.054 4.556 1.00 91.06 111 HIS A O 1
ATOM 904 N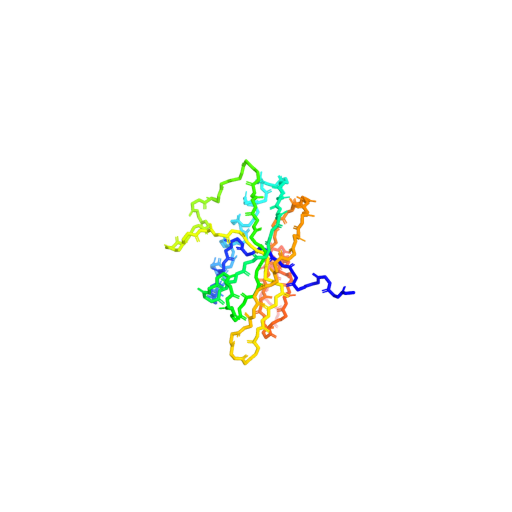 N . SER A 1 112 ? -3.251 -12.062 5.283 1.00 87.62 112 SER A N 1
ATOM 905 C CA . SER A 1 112 ? -2.653 -12.542 4.036 1.00 87.62 112 SER A CA 1
ATOM 906 C C . SER A 1 112 ? -2.121 -13.959 4.208 1.00 87.62 112 SER A C 1
ATOM 908 O O . SER A 1 112 ? -1.112 -14.155 4.878 1.00 87.62 112 SER A O 1
ATOM 910 N N . GLU A 1 113 ? -2.714 -14.928 3.514 1.00 87.06 113 GLU A N 1
ATOM 911 C CA . GLU A 1 113 ? -2.248 -16.315 3.498 1.00 87.06 113 GLU A CA 1
ATOM 912 C C . GLU A 1 113 ? -2.064 -16.800 2.055 1.00 87.06 113 GLU A C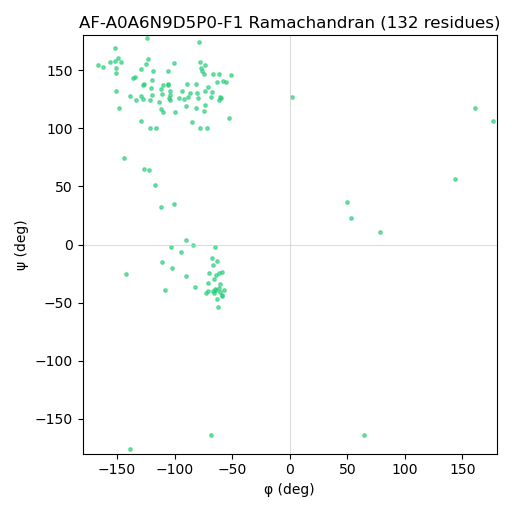 1
ATOM 914 O O . GLU A 1 113 ? -2.979 -16.729 1.233 1.00 87.06 113 GLU A O 1
ATOM 919 N N . LYS A 1 114 ? -0.861 -17.292 1.720 1.00 84.06 114 LYS A N 1
ATOM 920 C CA . LYS A 1 114 ? -0.526 -17.864 0.395 1.00 84.06 114 LYS A CA 1
ATOM 921 C C . LYS A 1 114 ? -0.927 -16.959 -0.788 1.00 84.06 114 LYS A C 1
ATOM 923 O O . LYS A 1 114 ? -1.346 -17.435 -1.841 1.00 84.06 114 LYS A O 1
ATOM 928 N N . GLY A 1 115 ? -0.793 -15.641 -0.616 1.00 75.06 115 GLY A N 1
ATOM 929 C CA . GLY A 1 115 ? -1.140 -14.638 -1.632 1.00 75.06 115 GLY A CA 1
ATOM 930 C C . GLY A 1 115 ? -2.638 -14.336 -1.756 1.00 75.06 115 GLY A C 1
ATOM 931 O O . GLY A 1 115 ? -3.042 -13.672 -2.711 1.00 75.06 115 GLY A O 1
ATOM 932 N N . THR A 1 116 ? -3.450 -14.817 -0.815 1.00 82.31 116 THR A N 1
ATOM 933 C CA . THR A 1 116 ? -4.872 -14.488 -0.682 1.00 82.31 116 THR A CA 1
ATOM 934 C C . THR A 1 116 ? -5.051 -13.510 0.467 1.00 82.31 116 THR A C 1
ATOM 936 O O . THR A 1 116 ? -4.537 -13.744 1.557 1.00 82.31 116 THR A O 1
ATOM 939 N N . TYR A 1 117 ? -5.800 -12.435 0.229 1.00 85.81 117 TYR A N 1
ATOM 940 C CA . TYR A 1 117 ? -6.112 -11.421 1.231 1.00 85.81 117 TYR A CA 1
ATOM 941 C C . TYR A 1 117 ? -7.551 -11.588 1.709 1.00 85.81 117 TYR A C 1
ATOM 943 O O . TYR A 1 117 ? -8.478 -11.596 0.901 1.00 85.81 11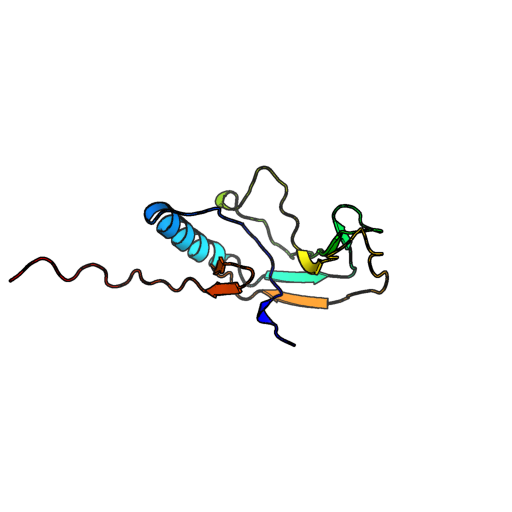7 TYR A O 1
ATOM 951 N N . THR A 1 118 ? -7.737 -11.696 3.021 1.00 88.31 118 THR A N 1
ATOM 952 C CA . THR A 1 118 ? -9.054 -11.794 3.658 1.00 88.31 118 THR A CA 1
ATOM 953 C C . THR A 1 118 ? -9.231 -10.623 4.611 1.00 88.31 118 THR A C 1
ATOM 955 O O . THR A 1 118 ? -8.366 -10.377 5.446 1.00 88.31 118 THR A O 1
ATOM 958 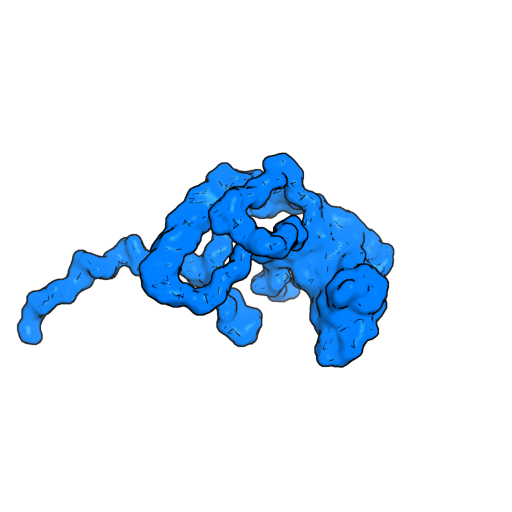N N . LEU A 1 119 ? -10.343 -9.893 4.501 1.00 87.75 119 LEU A N 1
ATOM 959 C CA . LEU A 1 119 ? -10.659 -8.808 5.431 1.00 87.75 119 LEU A CA 1
ATOM 960 C C . LEU A 1 119 ? -10.786 -9.360 6.851 1.00 87.75 119 LEU A C 1
ATOM 962 O O . LEU A 1 119 ? -11.584 -10.269 7.097 1.00 87.75 119 LEU A O 1
ATOM 966 N N . VAL A 1 120 ? -10.050 -8.769 7.786 1.00 87.00 120 VAL A N 1
ATOM 967 C CA . VAL A 1 120 ? -10.271 -9.007 9.209 1.00 87.00 120 VAL A CA 1
ATOM 968 C C . VAL A 1 120 ? -11.493 -8.183 9.593 1.00 87.00 120 VAL A C 1
ATOM 970 O O . VAL A 1 120 ? -11.423 -6.966 9.721 1.00 87.00 120 VAL A O 1
ATOM 973 N N . ARG A 1 121 ? -12.653 -8.838 9.684 1.00 71.25 121 ARG A N 1
ATOM 974 C CA . ARG A 1 121 ? -13.851 -8.224 10.265 1.00 71.25 121 ARG A CA 1
ATOM 975 C C . ARG A 1 121 ? -13.742 -8.341 11.775 1.00 71.25 121 ARG A C 1
ATOM 977 O O . ARG A 1 121 ? -13.364 -9.407 12.263 1.00 71.25 121 ARG A O 1
ATOM 984 N N . GLU A 1 122 ? -14.097 -7.287 12.496 1.00 53.34 122 GLU A N 1
ATOM 985 C CA . GLU A 1 122 ? -14.252 -7.357 13.944 1.00 53.34 122 GLU A CA 1
ATOM 986 C C . GLU A 1 122 ? -15.199 -8.506 14.300 1.00 53.34 122 GLU A C 1
ATOM 988 O O . GLU A 1 122 ? -16.403 -8.470 14.054 1.00 53.34 122 GLU A O 1
ATOM 993 N N . LYS A 1 123 ? -14.634 -9.569 14.866 1.00 42.75 123 LYS A N 1
ATOM 994 C CA . LYS A 1 123 ? -15.368 -10.588 15.618 1.00 42.75 123 LYS A CA 1
ATOM 995 C C . LYS A 1 123 ? -15.206 -10.326 17.117 1.00 42.75 123 LYS A C 1
ATOM 997 O O . LYS A 1 123 ? -15.117 -11.258 17.906 1.00 42.75 123 LYS A O 1
ATOM 1002 N N . VAL A 1 124 ? -15.140 -9.053 17.511 1.00 44.00 124 VAL A N 1
ATOM 1003 C CA . VAL A 1 124 ? -15.001 -8.634 18.914 1.00 44.00 124 VAL A CA 1
ATOM 1004 C C . VAL A 1 124 ? -16.235 -7.837 19.337 1.00 44.00 124 VAL A C 1
ATOM 1006 O O . VAL A 1 124 ? -16.170 -6.750 19.883 1.00 44.00 124 VAL A O 1
ATOM 1009 N N . ALA A 1 125 ? -17.399 -8.424 19.078 1.00 33.72 125 ALA A N 1
ATOM 1010 C CA . ALA A 1 125 ? -18.656 -8.081 19.725 1.00 33.72 125 ALA A CA 1
ATOM 1011 C C . ALA A 1 125 ? -19.433 -9.394 19.899 1.00 33.72 125 ALA A C 1
ATOM 1013 O O . ALA A 1 125 ? -20.288 -9.714 19.080 1.00 33.72 125 ALA A O 1
ATOM 1014 N N . ASN A 1 126 ? -18.997 -10.211 20.873 1.00 33.72 126 ASN A N 1
ATOM 1015 C CA . ASN A 1 126 ? -19.711 -11.323 21.546 1.00 33.72 126 ASN A CA 1
ATOM 1016 C C . ASN A 1 126 ? -18.807 -12.524 21.888 1.00 33.72 126 ASN A C 1
ATOM 1018 O O . ASN A 1 126 ? -19.113 -13.662 21.545 1.00 33.72 126 ASN A O 1
ATOM 1022 N N . SER A 1 127 ? -17.735 -12.287 22.646 1.00 38.41 127 SER A N 1
ATOM 1023 C CA . SER A 1 127 ? -17.028 -13.359 23.373 1.00 38.41 127 SER A CA 1
ATOM 1024 C C . SER A 1 127 ? -17.188 -13.216 24.891 1.00 38.41 127 SER A C 1
ATOM 1026 O O . SER A 1 127 ? -16.289 -13.576 25.636 1.00 38.41 127 SER A O 1
ATOM 1028 N N . ASN A 1 128 ? -18.335 -12.692 25.345 1.00 36.94 128 ASN A N 1
ATOM 1029 C CA . ASN A 1 128 ? -18.779 -12.686 26.746 1.00 36.94 128 ASN A CA 1
ATOM 1030 C C . ASN A 1 128 ? -20.194 -13.293 26.856 1.00 36.94 128 ASN A C 1
ATOM 1032 O O . ASN A 1 128 ? -21.165 -12.605 27.147 1.00 36.94 128 ASN A O 1
ATOM 1036 N N . CYS A 1 129 ? -20.308 -14.583 26.539 1.00 33.06 129 CYS A N 1
ATOM 1037 C CA . CYS A 1 129 ? -21.372 -15.530 26.919 1.00 33.06 129 CYS A CA 1
ATOM 1038 C C . CYS A 1 129 ? -20.999 -16.832 26.193 1.00 33.06 129 CYS A C 1
ATOM 1040 O O . CYS A 1 129 ? -21.026 -16.871 24.972 1.00 33.06 129 CYS A O 1
ATOM 1042 N N . VAL A 1 130 ? -20.503 -17.892 26.825 1.00 31.22 130 VAL A N 1
ATOM 1043 C CA . VAL A 1 130 ? -21.145 -18.660 27.892 1.00 31.22 130 VAL A CA 1
ATOM 1044 C C . VAL A 1 130 ? -20.068 -19.200 28.838 1.00 31.22 130 VAL A C 1
ATOM 1046 O O . VAL A 1 130 ? -19.214 -20.001 28.463 1.00 31.22 130 VAL A O 1
ATOM 1049 N N . THR A 1 131 ? -20.128 -18.761 30.091 1.00 35.06 131 THR A N 1
ATOM 1050 C CA . THR A 1 131 ? -19.629 -19.514 31.243 1.00 35.06 131 THR A CA 1
ATOM 1051 C C . THR A 1 131 ? -20.428 -20.806 31.398 1.00 35.06 131 THR A C 1
ATOM 1053 O O . THR A 1 131 ? -21.645 -20.780 31.257 1.00 35.06 131 THR A O 1
ATOM 1056 N N . LYS A 1 132 ? -19.718 -21.892 31.725 1.00 33.69 132 LYS A N 1
ATOM 1057 C CA . LYS A 1 132 ? -20.157 -23.119 32.420 1.00 33.69 132 LYS A CA 1
ATOM 1058 C C . LYS A 1 132 ? -21.647 -23.220 32.801 1.00 33.69 132 LYS A C 1
ATOM 1060 O O . LYS A 1 132 ? -22.137 -22.364 33.532 1.00 33.69 132 LYS A O 1
ATOM 1065 N N . ASN A 1 133 ? -22.263 -24.332 32.386 1.00 36.09 133 ASN A N 1
ATOM 1066 C CA . ASN A 1 133 ? -23.258 -25.209 33.047 1.00 36.09 133 ASN A CA 1
ATOM 1067 C C . ASN A 1 133 ? -23.921 -25.996 31.891 1.00 36.09 133 ASN A C 1
ATOM 1069 O O . ASN A 1 133 ? -24.433 -25.365 30.973 1.00 36.09 133 ASN A O 1
ATOM 1073 N N . SER A 1 134 ? -23.853 -27.322 31.766 1.00 37.28 134 SER A N 1
ATOM 1074 C CA . SER A 1 134 ? -23.877 -28.414 32.747 1.00 37.28 134 SER A CA 1
ATOM 1075 C C . SER A 1 134 ? -23.051 -29.612 32.279 1.00 37.28 134 SER A C 1
ATOM 1077 O O . SER A 1 134 ? -22.840 -29.733 31.053 1.00 37.28 134 SER A O 1
#

Secondary structure (DSSP, 8-state):
--GGG--B-S----S--HHHHHHHHHHHHHHHTT--EEEEE---EEES-SSEESEEEEE-EETT----GGG--SSPP--EEEEEE-SSS-EEPP-S---EEEEE-----EEEETTEEEE-----S--S------

Sequence (134 aa):
MKSERYHITFRYFDELNAGELSTVLDLTEKFANQFPIRCQTNMYSGFPSSQRARVIIVPLVLEEFSLPSELRTKKPFVPHVTVGYARQGRVTVPQHPVQSSFILEKPVLVHSEKGTYTLVREKVANSNCVTKNS

Radius of gyration: 18.39 Å; Cα contacts (8 Å, |Δi|>4): 188; chains: 1; bounding box: 40×45×54 Å

Foldseek 3Di:
DPPQQWDWDLADDDDDDPVRVVVVVVVQVVVQVQDFWKKWFWFWAEPPGRFWHQWIKTWIDTPPDDRDPVSDDPDDRTTIITDDGDPDGTDTHDGHIDTDMDIDGGDFDWDADPSHTDTDDPPPPDPPDDDDDD

Mean predicted aligned error: 7.56 Å

pLDDT: mean 85.6, std 18.14, range [31.22, 97.44]

Nearest PDB structures (foldseek):
  5h7f-assembly1_A  TM=7.274E-01  e=3.749E-03  Deinococcus radiodurans
  1vgj-assembly1_A  TM=6.382E-01  e=8.340E-03  Pyrococcus horikoshii
  2fyh-assembly1_A  TM=5.802E-01  e=8.796E-03  Pyrococcus furiosus DSM 3638

Solvent-accessible surface area (backbone atoms only — not comparable to full-atom values): 8524 Å² total; per-residue (Å²): 130,83,69,89,72,64,55,68,78,79,64,89,75,78,94,67,54,75,71,55,46,53,54,51,49,57,49,48,58,62,54,35,73,69,41,66,36,46,36,38,35,48,44,53,29,28,39,92,29,56,56,50,12,32,34,34,29,35,50,49,48,60,58,99,64,73,86,54,78,90,56,60,62,98,58,84,89,75,56,37,33,63,78,45,71,49,94,70,70,64,42,76,41,64,86,64,74,49,74,49,73,53,72,45,72,61,75,80,58,65,48,77,56,98,92,42,77,42,77,62,69,87,81,84,84,76,88,84,75,81,80,89,86,133